Protein AF-A0A7X2TB02-F1 (afdb_monomer)

Sequence (150 aa):
MNSTQILNGYKMLDGIATPVQIILQLNNIQRGETAYTALSTNNPNLPAPEPGVEYIVITFNITSESGEADMLVFEESNAALDAAKLFFYLSNGGSNAEQLTTLLPDNIYNLSFKKRSTVTGSVAFLHSTDSNEPLKFVGFGSTLVFAINK

Structure (mmCIF, N/CA/C/O backbone):
data_AF-A0A7X2TB02-F1
#
_entry.id   AF-A0A7X2TB02-F1
#
loop_
_atom_site.group_PDB
_atom_site.id
_atom_site.type_symbol
_atom_site.label_atom_id
_atom_site.label_alt_id
_atom_site.label_comp_id
_atom_site.label_asym_id
_atom_site.label_entity_id
_atom_site.label_seq_id
_atom_site.pdbx_PDB_ins_code
_atom_site.Cartn_x
_atom_site.Cartn_y
_atom_site.Cartn_z
_atom_site.occupancy
_atom_site.B_iso_or_equiv
_atom_site.auth_seq_id
_atom_site.auth_comp_id
_atom_site.auth_asym_id
_atom_site.auth_atom_id
_atom_site.pdbx_PDB_model_num
ATOM 1 N N . MET A 1 1 ? 6.265 -6.080 12.386 1.00 54.91 1 MET A N 1
ATOM 2 C CA . MET A 1 1 ? 6.280 -7.200 11.419 1.00 54.91 1 MET A CA 1
ATOM 3 C C . MET A 1 1 ? 6.795 -6.639 10.115 1.00 54.91 1 MET A C 1
ATOM 5 O O . MET A 1 1 ? 6.203 -5.679 9.653 1.00 54.91 1 MET A O 1
ATOM 9 N N . ASN A 1 2 ? 7.861 -7.203 9.549 1.00 61.88 2 ASN A N 1
ATOM 10 C CA . ASN A 1 2 ? 8.451 -6.689 8.313 1.00 61.88 2 ASN A CA 1
ATOM 11 C C . ASN A 1 2 ? 8.141 -7.681 7.190 1.00 61.88 2 ASN A C 1
ATOM 13 O O . ASN A 1 2 ? 8.823 -8.694 7.055 1.00 61.88 2 ASN A O 1
ATOM 17 N N . SER A 1 3 ? 7.061 -7.438 6.444 1.00 87.06 3 SER A N 1
ATOM 18 C CA . SER A 1 3 ? 6.778 -8.181 5.213 1.00 87.06 3 SER A CA 1
ATOM 19 C C . SER A 1 3 ? 7.438 -7.440 4.059 1.00 87.06 3 SER A C 1
ATOM 21 O O . SER A 1 3 ? 7.054 -6.315 3.753 1.00 87.06 3 SER A O 1
ATOM 23 N N . THR A 1 4 ? 8.447 -8.054 3.451 1.00 93.38 4 THR A N 1
ATOM 24 C CA . THR A 1 4 ? 9.124 -7.512 2.272 1.00 93.38 4 THR A CA 1
ATOM 25 C C . THR A 1 4 ? 8.699 -8.316 1.058 1.00 93.38 4 THR A C 1
ATOM 27 O O . THR A 1 4 ? 8.839 -9.537 1.046 1.00 93.38 4 THR A O 1
ATOM 30 N N . GLN A 1 5 ? 8.181 -7.630 0.046 1.00 94.75 5 GLN A N 1
ATOM 31 C CA . GLN A 1 5 ? 7.756 -8.216 -1.218 1.00 94.75 5 GLN A CA 1
ATOM 32 C C . GLN A 1 5 ? 8.556 -7.589 -2.357 1.00 94.75 5 GLN A C 1
ATOM 34 O O . GLN A 1 5 ? 8.758 -6.374 -2.387 1.00 94.75 5 GLN A O 1
ATOM 39 N N . ILE A 1 6 ? 9.000 -8.420 -3.296 1.00 94.06 6 ILE A N 1
ATOM 40 C CA . ILE A 1 6 ? 9.711 -7.984 -4.500 1.00 94.06 6 ILE A CA 1
ATOM 41 C C . ILE A 1 6 ? 8.758 -8.126 -5.681 1.00 94.06 6 ILE A C 1
ATOM 43 O O . ILE A 1 6 ? 8.191 -9.195 -5.903 1.00 94.06 6 ILE A O 1
ATOM 47 N N . LEU A 1 7 ? 8.609 -7.056 -6.450 1.00 93.19 7 LEU A N 1
ATOM 48 C CA . LEU A 1 7 ? 7.856 -7.028 -7.692 1.00 93.19 7 LEU A CA 1
ATOM 49 C C . LEU A 1 7 ? 8.820 -6.819 -8.853 1.00 93.19 7 LEU A C 1
ATOM 51 O O . LEU A 1 7 ? 9.530 -5.816 -8.907 1.00 93.19 7 LEU A O 1
ATOM 55 N N . ASN A 1 8 ? 8.803 -7.759 -9.795 1.00 93.12 8 ASN A N 1
ATOM 56 C CA . ASN A 1 8 ? 9.417 -7.598 -11.107 1.00 93.12 8 ASN A CA 1
ATOM 57 C C . ASN A 1 8 ? 8.287 -7.340 -12.098 1.00 93.12 8 ASN A C 1
ATOM 59 O O . ASN A 1 8 ? 7.447 -8.212 -12.310 1.00 93.12 8 ASN A O 1
ATOM 63 N N . GLY A 1 9 ? 8.247 -6.142 -12.662 1.00 91.69 9 GLY A N 1
ATOM 64 C CA . GLY A 1 9 ? 7.159 -5.703 -13.521 1.00 91.69 9 GLY A CA 1
ATOM 65 C C . GLY A 1 9 ? 7.656 -4.776 -14.610 1.00 91.69 9 GLY A C 1
ATOM 66 O O . GLY A 1 9 ? 8.838 -4.763 -14.962 1.00 91.69 9 GLY A O 1
ATOM 67 N N . TYR A 1 10 ? 6.744 -3.982 -15.147 1.00 90.88 10 TYR A N 1
ATOM 68 C CA . TYR A 1 10 ? 7.064 -3.008 -16.177 1.00 90.88 10 TYR A CA 1
ATOM 69 C C . TYR A 1 10 ? 6.192 -1.766 -16.037 1.00 90.88 10 TYR A C 1
ATOM 71 O O . TYR A 1 10 ? 5.095 -1.814 -15.483 1.00 90.88 10 TYR A O 1
ATOM 79 N N . LYS A 1 11 ? 6.679 -0.646 -16.563 1.00 88.69 11 LYS A N 1
ATOM 80 C CA . LYS A 1 11 ? 5.868 0.546 -16.828 1.00 88.69 11 LYS A CA 1
ATOM 81 C C . LYS A 1 11 ? 5.900 0.855 -18.316 1.00 88.69 11 LYS A C 1
ATOM 83 O O . LYS A 1 11 ? 6.850 0.484 -19.000 1.00 88.69 11 LYS A O 1
ATOM 88 N N . MET A 1 12 ? 4.891 1.562 -18.804 1.00 87.81 12 MET A N 1
ATOM 89 C CA . MET A 1 12 ? 4.921 2.092 -20.165 1.00 87.81 12 MET A CA 1
ATOM 90 C C . MET A 1 12 ? 5.689 3.417 -20.173 1.00 87.81 12 MET A C 1
ATOM 92 O O . MET A 1 12 ? 5.333 4.339 -19.438 1.00 87.81 12 MET A O 1
ATOM 96 N N . LEU A 1 13 ? 6.736 3.512 -20.990 1.00 84.50 13 LEU A N 1
ATOM 97 C CA . LEU A 1 13 ? 7.435 4.756 -21.319 1.00 84.50 13 LEU A CA 1
ATOM 98 C C . LEU A 1 13 ? 7.411 4.915 -22.834 1.00 84.50 13 LEU A C 1
ATOM 100 O O . LEU A 1 13 ? 7.903 4.047 -23.546 1.00 84.50 13 LEU A O 1
ATOM 104 N N . ASP A 1 14 ? 6.774 5.980 -23.322 1.00 85.06 14 ASP A N 1
ATOM 105 C CA . ASP A 1 14 ? 6.648 6.270 -24.757 1.00 85.06 14 ASP A CA 1
ATOM 106 C C . ASP A 1 14 ? 6.126 5.079 -25.588 1.00 85.06 14 ASP A C 1
ATOM 108 O O . ASP A 1 14 ? 6.549 4.827 -26.713 1.00 85.06 14 ASP A O 1
ATOM 112 N N . GLY A 1 15 ? 5.194 4.309 -25.012 1.00 83.75 15 GLY A N 1
ATOM 113 C CA . GLY A 1 15 ? 4.614 3.120 -25.646 1.00 83.75 15 GLY A CA 1
ATOM 114 C C . GLY A 1 15 ? 5.476 1.853 -25.568 1.00 83.75 15 GLY A C 1
ATOM 115 O O . GLY A 1 15 ? 5.048 0.807 -26.052 1.00 83.75 15 GLY A O 1
ATOM 116 N N . ILE A 1 16 ? 6.642 1.908 -24.925 1.00 88.06 16 ILE A N 1
ATOM 117 C CA . ILE A 1 16 ? 7.549 0.775 -24.722 1.00 88.06 16 ILE A CA 1
ATOM 118 C C . ILE A 1 16 ? 7.385 0.238 -23.297 1.00 88.06 16 ILE A C 1
ATOM 120 O O . ILE A 1 16 ? 7.336 0.999 -22.331 1.00 88.06 16 ILE A O 1
ATOM 124 N N . ALA A 1 17 ? 7.303 -1.087 -23.163 1.00 90.06 17 ALA A N 1
ATOM 125 C CA . ALA A 1 17 ? 7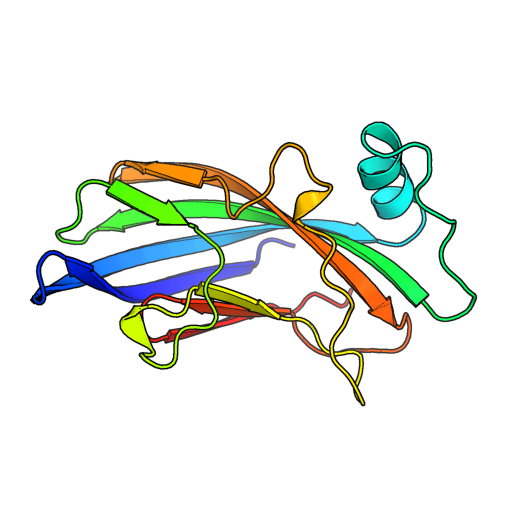.322 -1.748 -21.864 1.00 90.06 17 ALA A CA 1
ATOM 126 C C . ALA A 1 17 ? 8.747 -1.721 -21.293 1.00 90.06 17 ALA A C 1
ATOM 128 O O . ALA A 1 17 ? 9.631 -2.433 -21.765 1.00 90.06 17 ALA A O 1
ATOM 129 N N . THR A 1 18 ? 8.960 -0.898 -20.273 1.00 90.62 18 THR A N 1
ATOM 130 C CA . THR A 1 18 ? 10.251 -0.714 -19.612 1.00 90.62 18 THR A CA 1
ATOM 131 C C . THR A 1 18 ? 10.286 -1.523 -18.315 1.00 90.62 18 THR A C 1
ATOM 133 O O . THR A 1 18 ? 9.472 -1.250 -17.423 1.00 90.62 18 THR A O 1
ATOM 136 N N . PRO A 1 19 ? 11.208 -2.493 -18.166 1.00 91.81 19 PRO A N 1
ATOM 137 C CA . PRO A 1 19 ? 11.308 -3.311 -16.962 1.00 91.81 19 PRO A CA 1
ATOM 138 C C . PRO A 1 19 ? 11.621 -2.486 -15.713 1.00 91.81 19 PRO A C 1
ATOM 140 O O . PRO A 1 19 ? 12.467 -1.586 -15.738 1.00 91.81 19 PRO A O 1
ATOM 143 N N . VAL A 1 20 ? 10.979 -2.840 -14.601 1.00 91.75 20 VAL A N 1
ATOM 144 C CA . VAL A 1 20 ? 11.216 -2.251 -13.278 1.00 91.75 20 VAL A CA 1
ATOM 145 C C . VAL A 1 20 ? 11.250 -3.339 -12.211 1.00 91.75 20 VAL A C 1
ATOM 147 O O . VAL A 1 20 ? 10.493 -4.309 -12.267 1.00 91.75 20 VAL A O 1
ATOM 150 N N . GLN A 1 21 ? 12.106 -3.152 -11.212 1.00 93.88 21 GLN A N 1
ATOM 151 C CA . GLN A 1 21 ? 12.106 -3.956 -9.999 1.00 93.88 21 GLN A CA 1
ATOM 152 C C . GLN A 1 21 ? 11.902 -3.056 -8.788 1.00 93.88 21 GLN A C 1
ATOM 154 O O . GLN A 1 21 ? 12.647 -2.091 -8.575 1.00 93.88 21 GLN A O 1
ATOM 159 N N . ILE A 1 22 ? 10.884 -3.386 -8.000 1.00 94.25 22 ILE A N 1
ATOM 160 C CA . ILE A 1 22 ? 10.477 -2.618 -6.829 1.00 94.25 22 ILE A CA 1
ATOM 161 C C . ILE A 1 22 ? 10.404 -3.551 -5.635 1.00 94.25 22 ILE A C 1
ATOM 163 O O . ILE A 1 22 ? 9.849 -4.645 -5.715 1.00 94.25 22 ILE A O 1
ATOM 167 N N . ILE A 1 23 ? 10.935 -3.094 -4.514 1.00 95.56 23 ILE A N 1
ATOM 168 C CA . ILE A 1 23 ? 10.799 -3.753 -3.225 1.00 95.56 23 ILE A CA 1
ATOM 169 C C . ILE A 1 23 ? 9.829 -2.924 -2.396 1.00 95.56 23 ILE A C 1
ATOM 171 O O . ILE A 1 23 ? 10.096 -1.753 -2.132 1.00 95.56 23 ILE A O 1
ATOM 175 N N . LEU A 1 24 ? 8.714 -3.525 -1.987 1.00 96.19 24 LEU A N 1
ATOM 176 C CA . LEU A 1 24 ? 7.787 -2.942 -1.024 1.00 96.19 24 LEU A CA 1
ATOM 177 C C . LEU A 1 24 ? 7.968 -3.650 0.314 1.00 96.19 24 LEU A C 1
ATOM 179 O O . LEU A 1 24 ? 7.650 -4.831 0.464 1.00 96.19 24 LEU A O 1
ATOM 183 N N . GLN A 1 25 ? 8.479 -2.914 1.291 1.00 96.31 25 GLN A N 1
ATOM 184 C CA . GLN A 1 25 ? 8.623 -3.369 2.662 1.00 96.31 25 GLN A CA 1
ATOM 185 C C . GLN A 1 25 ? 7.542 -2.726 3.523 1.00 96.31 25 GLN A C 1
ATOM 187 O O . GLN A 1 25 ? 7.562 -1.520 3.756 1.00 96.31 25 GLN A O 1
ATOM 192 N N . LEU A 1 26 ? 6.634 -3.546 4.042 1.00 95.88 26 LEU A N 1
ATOM 193 C CA . LEU A 1 26 ? 5.703 -3.160 5.092 1.00 95.88 26 LEU A CA 1
ATOM 194 C C . LEU A 1 26 ? 6.505 -2.771 6.341 1.00 95.88 26 LEU A C 1
ATOM 196 O O . LEU A 1 26 ? 7.157 -3.621 6.955 1.00 95.88 26 LEU A O 1
ATOM 200 N N . ASN A 1 27 ? 6.477 -1.486 6.682 1.00 94.62 27 ASN A N 1
ATOM 201 C CA . ASN A 1 27 ? 7.268 -0.900 7.759 1.00 94.62 27 ASN A CA 1
ATOM 202 C C . ASN A 1 27 ? 6.454 -0.763 9.050 1.00 94.62 27 ASN A C 1
ATOM 204 O O . ASN A 1 27 ? 6.945 -1.095 10.126 1.00 94.62 27 ASN A O 1
ATOM 208 N N . ASN A 1 28 ? 5.209 -0.291 8.948 1.00 95.31 28 ASN A N 1
ATOM 209 C CA . ASN A 1 28 ? 4.349 -0.068 10.106 1.00 95.31 28 ASN A CA 1
ATOM 210 C C . ASN A 1 28 ? 2.865 -0.253 9.762 1.00 95.31 28 ASN A C 1
ATOM 212 O O . ASN A 1 28 ? 2.455 0.000 8.630 1.00 95.31 28 ASN A O 1
ATOM 216 N N . ILE A 1 29 ? 2.073 -0.660 10.754 1.00 95.44 29 ILE A N 1
ATOM 217 C CA . ILE A 1 29 ? 0.609 -0.681 10.697 1.00 95.44 29 ILE A CA 1
ATOM 218 C C . ILE A 1 29 ? 0.094 -0.016 11.972 1.00 95.44 29 ILE A C 1
ATOM 220 O O . ILE A 1 29 ? 0.388 -0.473 13.074 1.00 95.44 29 ILE A O 1
ATOM 224 N N . GLN A 1 30 ? -0.683 1.048 11.817 1.00 95.44 30 GLN A N 1
ATOM 225 C CA . GLN A 1 30 ? -1.443 1.685 12.888 1.00 95.44 30 GLN A CA 1
ATOM 226 C C . GLN A 1 30 ? -2.919 1.357 12.697 1.00 95.44 30 GLN A C 1
ATOM 228 O O . GLN A 1 30 ? -3.410 1.359 11.571 1.00 95.44 30 GLN A O 1
ATOM 233 N N . ARG A 1 31 ? -3.618 1.089 13.798 1.00 95.00 31 ARG A N 1
ATOM 234 C CA . ARG A 1 31 ? -5.030 0.685 13.834 1.00 95.00 31 ARG A CA 1
ATOM 235 C C . ARG A 1 31 ? -5.798 1.481 14.8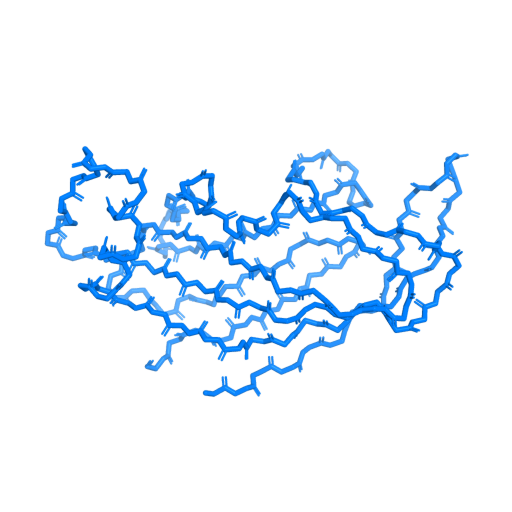88 1.00 95.00 31 ARG A C 1
ATOM 237 O O . ARG A 1 31 ? -5.174 2.095 15.765 1.00 95.00 31 ARG A O 1
ATOM 244 N N . GLY A 1 32 ? -7.126 1.473 14.793 1.00 94.75 32 GLY A N 1
ATOM 245 C CA . GLY A 1 32 ? -8.041 2.139 15.721 1.00 94.75 32 GLY A CA 1
ATOM 246 C C . GLY A 1 32 ? -7.630 3.570 16.076 1.00 94.75 32 GLY A C 1
ATOM 247 O O . GLY A 1 32 ? -7.348 4.396 15.207 1.00 94.75 32 GLY A O 1
ATOM 248 N N . GLU A 1 33 ? -7.551 3.847 17.378 1.00 94.25 33 GLU A N 1
ATOM 249 C CA . GLU A 1 33 ? -7.255 5.178 17.926 1.00 94.25 33 GLU A CA 1
ATOM 250 C C . GLU A 1 33 ? -5.911 5.754 17.449 1.00 94.25 33 GLU A C 1
ATOM 252 O O . GLU A 1 33 ? -5.784 6.958 17.219 1.00 94.25 33 GLU A O 1
ATOM 257 N N . THR A 1 34 ? -4.898 4.900 17.249 1.00 95.25 34 THR A N 1
ATOM 258 C CA . THR A 1 34 ? -3.573 5.362 16.798 1.00 95.25 34 THR A CA 1
ATOM 259 C C . THR A 1 34 ? -3.635 5.871 15.359 1.00 95.25 34 THR A C 1
ATOM 261 O O . THR A 1 34 ? -3.084 6.927 15.053 1.00 95.25 34 THR A O 1
ATOM 264 N N . ALA A 1 35 ? -4.341 5.152 14.482 1.00 96.38 35 ALA A N 1
ATOM 265 C CA . ALA A 1 35 ? -4.569 5.577 13.104 1.00 96.38 35 ALA A CA 1
ATOM 266 C C . ALA A 1 35 ? -5.475 6.815 13.035 1.00 96.38 35 ALA A C 1
ATOM 268 O O . ALA A 1 35 ? -5.183 7.751 12.291 1.00 96.38 35 ALA A O 1
ATOM 269 N N . TYR A 1 36 ? -6.533 6.856 13.852 1.00 96.75 36 TYR A N 1
ATOM 270 C CA . TYR A 1 36 ? -7.418 8.014 13.948 1.00 96.75 36 TYR A CA 1
ATOM 271 C C . TYR A 1 36 ? -6.654 9.282 14.340 1.00 96.75 36 TYR A C 1
ATOM 273 O O . TYR A 1 36 ? -6.802 10.320 13.696 1.00 96.75 36 TYR A O 1
ATOM 2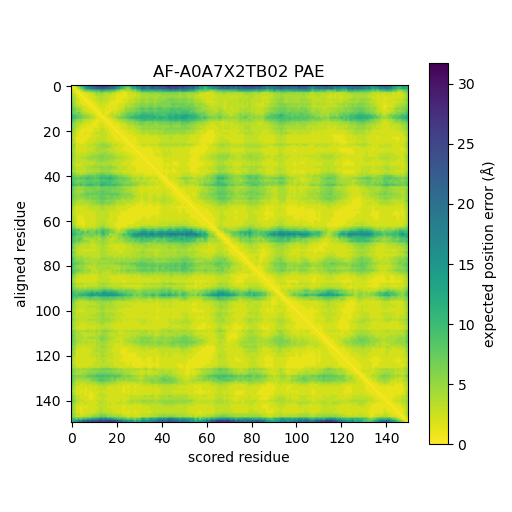81 N N . THR A 1 37 ? -5.776 9.192 15.341 1.00 94.38 37 THR A N 1
ATOM 282 C CA . THR A 1 37 ? -4.929 10.312 15.777 1.00 94.38 37 THR A CA 1
ATOM 283 C C . THR A 1 37 ? -4.012 10.792 14.647 1.00 94.38 37 THR A C 1
ATOM 285 O O . THR A 1 37 ? -3.902 11.996 14.400 1.00 94.38 37 THR A O 1
ATOM 288 N N . ALA A 1 38 ? -3.379 9.867 13.918 1.00 93.44 38 ALA A N 1
ATOM 289 C CA . ALA A 1 38 ? -2.491 10.207 12.806 1.00 93.44 38 ALA A CA 1
ATOM 290 C C . ALA A 1 38 ? -3.226 10.948 11.673 1.00 93.44 38 ALA A C 1
ATOM 292 O O . ALA A 1 38 ? -2.723 11.947 11.153 1.00 93.44 38 ALA A O 1
ATOM 293 N N . LEU A 1 39 ? -4.435 10.500 11.323 1.00 95.69 39 LEU A N 1
ATOM 294 C CA . LEU A 1 39 ? -5.243 11.109 10.263 1.00 95.69 39 LEU A CA 1
ATOM 295 C C . LEU A 1 39 ? -5.859 12.449 10.688 1.0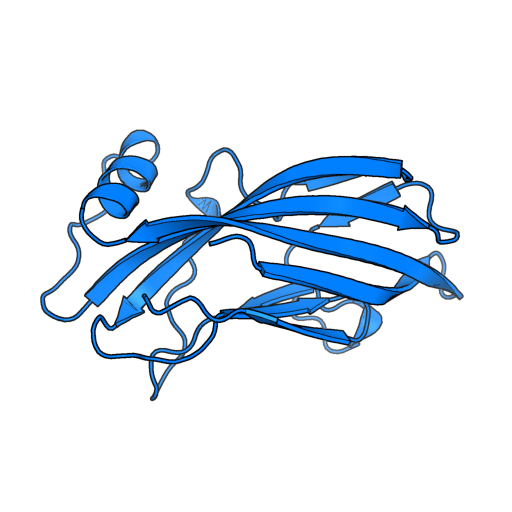0 95.69 39 LEU A C 1
ATOM 297 O O . LEU A 1 39 ? -5.794 13.427 9.938 1.00 95.69 39 LEU A O 1
ATOM 301 N N . SER A 1 40 ? -6.419 12.516 11.899 1.00 95.19 40 SER A N 1
ATOM 302 C CA . SER A 1 40 ? -7.091 13.713 12.424 1.00 95.19 40 SER A CA 1
ATOM 303 C C . SER A 1 40 ? -6.132 14.872 12.705 1.00 95.19 40 SER A C 1
ATOM 305 O O . SER A 1 40 ? -6.536 16.027 12.595 1.00 95.19 40 SER A O 1
ATOM 307 N N . THR A 1 41 ? -4.845 14.592 12.954 1.00 91.38 41 THR A N 1
ATOM 308 C CA . THR A 1 41 ? -3.799 15.624 13.110 1.00 91.38 41 THR A CA 1
ATOM 309 C C . THR A 1 41 ? -3.744 16.575 11.911 1.00 91.38 41 THR A C 1
ATOM 311 O O . THR A 1 41 ? -3.566 17.778 12.086 1.00 91.38 41 THR A O 1
ATOM 314 N N . ASN A 1 42 ? -3.929 16.053 10.695 1.00 86.88 42 ASN A N 1
ATOM 315 C CA . ASN A 1 42 ? -3.934 16.853 9.465 1.00 86.88 42 ASN A CA 1
ATOM 316 C C . ASN A 1 42 ? -5.354 17.164 8.962 1.00 86.88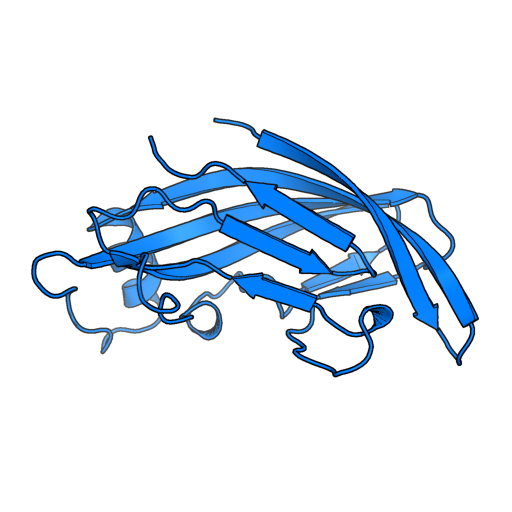 42 ASN A C 1
ATOM 318 O O . ASN A 1 42 ? -5.521 17.970 8.051 1.00 86.88 42 ASN A O 1
ATOM 322 N N . ASN A 1 43 ? -6.377 16.547 9.562 1.00 92.31 43 ASN A N 1
ATOM 323 C CA . ASN A 1 43 ? -7.772 16.622 9.131 1.00 92.31 43 ASN A CA 1
ATOM 324 C C . ASN A 1 43 ? -8.690 16.712 10.361 1.00 92.31 43 ASN A C 1
ATOM 326 O O . ASN A 1 43 ? -9.323 15.724 10.733 1.00 92.31 43 ASN A O 1
ATOM 330 N N . PRO A 1 44 ? -8.799 17.888 11.004 1.00 90.06 44 PRO A N 1
ATOM 331 C CA . PRO A 1 44 ? -9.477 18.031 12.298 1.00 90.06 44 PRO A CA 1
ATOM 332 C C . PRO A 1 44 ? -10.988 17.750 12.260 1.00 90.06 44 PRO A C 1
ATOM 334 O O . PRO A 1 44 ? -11.604 17.590 13.308 1.00 90.06 44 PRO A O 1
ATOM 337 N N . ASN A 1 45 ? -11.585 17.685 11.066 1.00 92.62 45 ASN A N 1
ATOM 338 C CA . ASN A 1 45 ? -13.000 17.362 10.868 1.00 92.62 45 ASN A CA 1
ATOM 339 C C . ASN A 1 45 ? -13.243 15.874 10.556 1.00 92.62 45 ASN A C 1
ATOM 341 O O . ASN A 1 45 ? -14.367 15.510 10.213 1.00 92.62 45 ASN A O 1
ATOM 345 N N . LEU A 1 46 ? -12.210 15.024 10.617 1.00 94.94 46 LEU A N 1
ATOM 346 C CA . LEU A 1 46 ? -12.365 13.584 10.430 1.00 94.94 46 LEU A CA 1
ATOM 347 C C . LEU A 1 46 ? -13.263 13.026 11.549 1.00 94.94 46 LEU A C 1
ATOM 349 O O . LEU A 1 46 ? -12.931 13.207 12.721 1.00 94.94 46 LEU A O 1
ATOM 353 N N . PRO A 1 47 ? -14.391 12.367 11.233 1.00 95.06 47 PRO A N 1
ATOM 354 C CA . PRO A 1 47 ? -15.264 11.808 12.255 1.00 95.06 47 PRO A CA 1
ATOM 355 C C . PRO A 1 47 ? -14.588 10.638 12.978 1.00 95.06 47 PRO A C 1
ATOM 357 O O . PRO A 1 47 ? -13.778 9.913 12.398 1.00 95.06 47 PRO A O 1
ATOM 360 N N . ALA A 1 48 ? -14.960 10.414 14.238 1.00 94.19 48 ALA A N 1
ATOM 361 C CA . ALA A 1 48 ? -14.603 9.182 14.934 1.00 94.19 48 ALA A CA 1
ATOM 362 C C . ALA A 1 48 ? -15.192 7.965 14.187 1.00 94.19 48 ALA A C 1
ATOM 364 O O . ALA A 1 48 ? -16.276 8.083 13.608 1.00 94.19 48 ALA A O 1
ATOM 365 N N . PRO A 1 49 ? -14.506 6.808 14.184 1.00 93.81 49 PRO A N 1
ATOM 366 C CA . PRO A 1 49 ? -15.014 5.626 13.502 1.00 93.81 49 PRO A CA 1
ATOM 367 C C . PRO A 1 49 ? -16.286 5.106 14.193 1.00 93.81 49 PRO A C 1
ATOM 369 O O . PRO A 1 49 ? -16.398 5.130 15.421 1.00 93.81 49 PRO A O 1
ATOM 372 N N . GLU A 1 50 ? -17.253 4.637 13.404 1.00 93.94 50 GLU A N 1
ATOM 373 C CA . GLU A 1 50 ? -18.466 3.997 13.922 1.00 93.94 50 GLU A CA 1
ATOM 374 C C . GLU A 1 50 ? -18.153 2.634 14.584 1.00 93.94 50 GLU A C 1
ATOM 376 O O . GLU A 1 50 ? -17.114 2.026 14.313 1.00 93.94 50 GLU A O 1
ATOM 381 N N . PRO A 1 51 ? -19.038 2.099 15.449 1.00 93.25 51 PRO A N 1
ATOM 382 C CA . PRO A 1 51 ? -18.858 0.758 16.002 1.00 93.25 51 PRO A CA 1
ATOM 383 C C . PRO A 1 51 ? -18.703 -0.314 14.909 1.00 93.25 51 PRO A C 1
ATOM 385 O O . PRO A 1 51 ? -19.535 -0.415 14.011 1.00 93.25 51 PRO A O 1
ATOM 388 N N . GLY A 1 52 ? -17.663 -1.148 15.013 1.00 92.25 52 GLY A N 1
ATOM 389 C CA . GLY A 1 52 ? -17.378 -2.229 14.054 1.00 92.25 52 GLY A CA 1
ATOM 390 C C . GLY A 1 52 ? -16.515 -1.821 12.852 1.00 92.25 52 GLY A C 1
ATOM 391 O O . GLY A 1 52 ? -16.204 -2.661 12.000 1.00 92.25 52 GLY A O 1
ATOM 392 N N . VAL A 1 53 ? -16.094 -0.554 12.786 1.00 94.25 53 VAL A N 1
ATOM 393 C CA . VAL A 1 53 ? -15.083 -0.069 11.840 1.00 94.25 53 VAL A CA 1
ATOM 394 C C . VAL A 1 53 ? -13.931 0.609 12.575 1.00 94.25 53 VAL A C 1
ATOM 396 O O . VAL A 1 53 ? -14.060 1.077 13.703 1.00 94.25 53 VAL A O 1
ATOM 399 N N . GLU A 1 54 ? -12.775 0.646 11.933 1.00 95.50 54 GLU A N 1
ATOM 400 C CA . GLU A 1 54 ? -11.578 1.306 12.423 1.00 95.50 54 GLU A CA 1
ATOM 401 C C . GLU A 1 54 ? -10.825 1.989 11.285 1.00 95.50 54 GLU A C 1
ATOM 403 O O . GLU A 1 54 ? -10.862 1.559 10.130 1.00 95.50 54 GLU A O 1
ATOM 408 N N . TYR A 1 55 ? -10.087 3.041 11.623 1.00 96.94 55 TYR A N 1
ATOM 409 C CA . TYR A 1 55 ? -9.070 3.558 10.723 1.00 96.94 55 TYR A CA 1
ATOM 410 C C . TYR A 1 55 ? -7.840 2.654 10.764 1.00 96.94 55 TYR A C 1
ATOM 412 O O . TYR A 1 55 ? -7.413 2.208 11.831 1.00 96.94 55 TYR A O 1
ATOM 420 N N . ILE A 1 56 ? -7.236 2.426 9.603 1.00 96.56 56 ILE A N 1
ATOM 421 C CA . ILE A 1 56 ? -5.958 1.733 9.473 1.00 96.56 56 ILE A CA 1
ATOM 422 C C . ILE A 1 56 ? -5.017 2.565 8.604 1.00 96.56 56 ILE A C 1
ATOM 424 O O . ILE A 1 56 ? -5.397 2.999 7.521 1.00 96.56 56 ILE A O 1
ATOM 428 N N . VAL A 1 57 ? -3.789 2.789 9.075 1.00 97.31 57 VAL A N 1
ATOM 429 C CA . VAL A 1 57 ? -2.715 3.464 8.327 1.00 97.31 57 VAL A CA 1
ATOM 430 C C . VAL A 1 57 ? -1.555 2.493 8.174 1.00 97.31 57 VAL A C 1
ATOM 432 O O . VAL A 1 57 ? -1.088 1.904 9.150 1.00 97.31 57 VAL A O 1
ATOM 435 N N . ILE A 1 58 ? -1.097 2.299 6.942 1.00 97.25 58 ILE A N 1
ATOM 436 C CA . ILE A 1 58 ? -0.106 1.291 6.580 1.00 97.25 58 ILE A CA 1
ATOM 437 C C . ILE A 1 58 ? 1.048 1.986 5.873 1.00 97.25 58 ILE A C 1
ATOM 439 O O . ILE A 1 58 ? 0.875 2.537 4.788 1.00 97.25 58 ILE A O 1
ATOM 443 N N . THR A 1 59 ? 2.229 1.929 6.480 1.00 97.56 59 THR A N 1
ATOM 444 C CA . THR A 1 59 ? 3.437 2.592 5.984 1.00 97.56 59 THR A CA 1
ATOM 445 C C . THR A 1 59 ? 4.355 1.589 5.305 1.00 97.56 59 THR A C 1
ATOM 447 O O . THR A 1 59 ? 4.666 0.531 5.866 1.00 97.56 59 THR A O 1
ATOM 450 N N . PHE A 1 60 ? 4.858 1.957 4.133 1.00 97.69 60 PHE A N 1
ATOM 451 C CA . PHE A 1 60 ? 5.812 1.191 3.347 1.00 97.69 60 PHE A CA 1
ATOM 452 C C . PHE A 1 60 ? 7.127 1.942 3.179 1.00 97.69 60 PHE A C 1
ATOM 454 O O . PHE A 1 60 ? 7.136 3.151 2.968 1.00 97.69 60 PHE A O 1
ATOM 461 N N . ASN A 1 61 ? 8.230 1.196 3.179 1.00 97.00 61 ASN A N 1
ATOM 462 C CA . ASN A 1 61 ? 9.456 1.614 2.511 1.00 97.00 61 ASN A CA 1
ATOM 463 C C . ASN A 1 61 ? 9.465 1.002 1.111 1.00 97.00 61 ASN A C 1
ATOM 465 O O . ASN A 1 61 ? 9.243 -0.200 0.948 1.00 97.00 61 ASN A O 1
ATOM 469 N N . ILE A 1 62 ? 9.710 1.831 0.106 1.00 95.75 62 ILE A N 1
ATOM 470 C CA . ILE A 1 62 ? 9.636 1.472 -1.305 1.00 95.75 62 ILE A CA 1
ATOM 471 C C . ILE A 1 62 ? 11.005 1.726 -1.902 1.00 95.75 62 ILE A C 1
ATOM 473 O O . ILE A 1 62 ? 11.477 2.861 -1.908 1.00 95.75 62 ILE A O 1
ATOM 477 N N . THR A 1 63 ? 11.633 0.679 -2.418 1.00 94.62 63 THR A N 1
ATOM 478 C CA . THR A 1 63 ? 12.945 0.773 -3.058 1.00 94.62 63 THR A CA 1
ATOM 479 C C . THR A 1 63 ? 12.812 0.439 -4.531 1.00 94.62 63 THR A C 1
ATOM 481 O O . THR A 1 63 ? 12.330 -0.636 -4.879 1.00 94.62 63 THR A O 1
ATOM 484 N N . SER A 1 64 ? 13.276 1.330 -5.406 1.00 91.06 64 SER A N 1
ATOM 485 C CA . SER A 1 64 ? 13.575 0.958 -6.793 1.00 91.06 64 SER A CA 1
ATOM 486 C C . SER A 1 64 ? 14.973 0.360 -6.817 1.00 91.06 64 SER A C 1
ATOM 488 O O . SER A 1 64 ? 15.924 1.060 -6.489 1.00 91.06 64 SER A O 1
ATOM 490 N N . GLU A 1 65 ? 15.124 -0.912 -7.175 1.00 85.19 65 GLU A N 1
ATOM 491 C CA . GLU A 1 65 ? 16.425 -1.590 -7.072 1.00 85.19 65 GLU A CA 1
ATOM 492 C C . GLU A 1 65 ? 17.129 -1.686 -8.437 1.00 85.19 65 GLU A C 1
ATOM 494 O O . GLU A 1 65 ? 18.272 -1.245 -8.614 1.00 85.19 65 GLU A O 1
ATOM 499 N N . SER A 1 66 ? 16.410 -2.194 -9.439 1.00 76.94 66 SER A N 1
ATOM 500 C CA . SER A 1 66 ? 16.897 -2.400 -10.804 1.00 76.94 66 SER A CA 1
ATOM 501 C C . SER A 1 66 ? 15.802 -2.115 -11.848 1.00 76.94 66 SER A C 1
ATOM 503 O O . SER A 1 66 ? 14.681 -1.738 -11.505 1.00 76.94 66 SER A O 1
ATOM 505 N N . GLY A 1 67 ? 16.142 -2.217 -13.135 1.00 77.88 67 GLY A N 1
ATOM 506 C CA . GLY A 1 67 ? 15.260 -1.862 -14.253 1.00 77.88 67 GLY A CA 1
ATOM 507 C C . GLY A 1 67 ? 15.814 -0.738 -15.122 1.00 77.88 67 GLY A C 1
ATOM 508 O O . GLY A 1 67 ? 16.888 -0.201 -14.851 1.00 77.88 67 GLY A O 1
ATOM 509 N N . GLU A 1 68 ? 15.105 -0.396 -16.185 1.00 81.94 68 GLU A N 1
ATOM 510 C CA . GLU A 1 68 ? 15.542 0.596 -17.179 1.00 81.94 68 GLU A CA 1
ATOM 511 C C . GLU A 1 68 ? 14.997 2.003 -16.900 1.00 81.94 68 GLU A C 1
ATOM 513 O O . GLU A 1 68 ? 15.564 2.982 -17.369 1.00 81.94 68 GLU A O 1
ATOM 518 N N . ALA A 1 69 ? 13.944 2.126 -16.088 1.00 83.75 69 ALA A N 1
ATOM 519 C CA . ALA A 1 69 ? 13.381 3.422 -15.728 1.00 83.75 69 ALA A CA 1
ATOM 520 C C . ALA A 1 69 ? 14.258 4.169 -14.705 1.00 83.75 69 ALA A C 1
ATOM 522 O O . ALA A 1 69 ? 14.518 3.658 -13.615 1.00 83.75 69 ALA A O 1
ATOM 523 N N . ASP A 1 70 ? 14.647 5.408 -15.019 1.00 86.50 70 ASP A N 1
ATOM 524 C CA . ASP A 1 70 ? 15.432 6.268 -14.116 1.00 86.50 70 ASP A CA 1
ATOM 525 C C . ASP A 1 70 ? 14.610 6.858 -12.961 1.00 86.50 70 ASP A C 1
ATOM 527 O O . ASP A 1 70 ? 15.158 7.201 -11.908 1.00 86.50 70 ASP A O 1
ATOM 531 N N . MET A 1 71 ? 13.294 6.973 -13.151 1.00 89.19 71 MET A N 1
ATOM 532 C CA . MET A 1 71 ? 12.354 7.521 -12.179 1.00 89.19 71 MET A CA 1
ATOM 533 C C . MET A 1 71 ? 11.048 6.726 -12.172 1.00 89.19 71 MET A C 1
ATOM 535 O O . MET A 1 71 ? 10.467 6.408 -13.221 1.00 89.19 71 MET A O 1
ATOM 539 N N . LEU A 1 72 ? 10.568 6.450 -10.965 1.00 90.88 72 LEU A N 1
ATOM 540 C CA . LEU A 1 72 ? 9.244 5.908 -10.707 1.00 90.88 72 LEU A CA 1
ATOM 541 C C . LEU A 1 72 ? 8.381 6.983 -10.065 1.00 90.88 72 LEU A C 1
ATOM 543 O O . LEU A 1 72 ? 8.839 7.726 -9.202 1.00 90.88 72 LEU A O 1
ATOM 547 N N . VAL A 1 73 ? 7.134 7.036 -10.513 1.00 90.69 73 VAL A N 1
ATOM 548 C CA . VAL A 1 73 ? 6.089 7.881 -9.948 1.00 90.69 73 VAL A CA 1
ATOM 549 C C . VAL A 1 73 ? 4.992 6.937 -9.504 1.00 90.69 73 VAL A C 1
ATOM 551 O O . VAL A 1 73 ? 4.598 6.048 -10.263 1.00 90.69 73 VAL A O 1
ATOM 554 N N . PHE A 1 74 ? 4.566 7.082 -8.261 1.00 94.12 74 PHE A N 1
ATOM 555 C CA . PHE A 1 74 ? 3.372 6.433 -7.759 1.00 94.12 74 PHE A CA 1
ATOM 556 C C . PHE A 1 74 ? 2.283 7.481 -7.831 1.00 94.12 74 PHE A C 1
ATOM 558 O O . PHE A 1 74 ? 2.344 8.444 -7.087 1.00 94.12 74 PHE A O 1
ATOM 565 N N . GLU A 1 75 ? 1.343 7.296 -8.748 1.00 93.12 75 GLU A N 1
ATOM 566 C CA . GLU A 1 75 ? 0.141 8.108 -8.912 1.00 93.12 75 GLU A CA 1
ATOM 567 C C . GLU A 1 75 ? -1.027 7.128 -8.984 1.00 93.12 75 GLU A C 1
ATOM 569 O O . GLU A 1 75 ? -0.944 6.131 -9.707 1.00 93.12 75 GLU A O 1
ATOM 574 N N . GLU A 1 76 ? -2.075 7.358 -8.194 1.00 94.69 76 GLU A N 1
ATOM 575 C CA . GLU A 1 76 ? -3.210 6.439 -8.159 1.00 94.69 76 GLU A CA 1
ATOM 576 C C . GLU A 1 76 ? -3.891 6.374 -9.530 1.00 94.69 76 GLU A C 1
ATOM 578 O O . GLU A 1 76 ? -4.262 7.389 -10.116 1.00 94.69 76 GLU A O 1
ATOM 583 N N . SER A 1 77 ? -4.075 5.163 -10.049 1.00 92.94 77 SER A N 1
ATOM 584 C CA . SER A 1 77 ? -4.683 4.948 -11.354 1.00 92.94 77 SER A CA 1
ATOM 585 C C . SER A 1 77 ? -5.433 3.626 -11.402 1.00 92.94 77 SER A C 1
ATOM 587 O O . SER A 1 77 ? -4.862 2.553 -11.199 1.00 92.94 77 SER A O 1
ATOM 589 N N . ASN A 1 78 ? -6.715 3.699 -11.762 1.00 90.81 78 ASN A N 1
ATOM 590 C CA . ASN A 1 78 ? -7.558 2.545 -12.078 1.00 90.81 78 ASN A CA 1
ATOM 591 C C . ASN A 1 78 ? -7.775 2.410 -13.598 1.00 90.81 78 ASN A C 1
ATOM 593 O O . ASN A 1 78 ? -8.882 2.146 -14.070 1.00 90.81 78 ASN A O 1
ATOM 597 N N . ALA A 1 79 ? -6.726 2.670 -14.383 1.00 90.50 79 ALA A N 1
ATOM 598 C CA . ALA A 1 79 ? -6.773 2.570 -15.838 1.00 90.50 79 ALA A CA 1
ATOM 599 C C . ALA A 1 79 ? -7.194 1.168 -16.314 1.00 90.50 79 ALA A C 1
ATOM 601 O O . ALA A 1 79 ? -6.937 0.159 -15.661 1.00 90.50 79 ALA A O 1
ATOM 602 N N . ALA A 1 80 ? -7.797 1.087 -17.504 1.00 86.50 80 ALA A N 1
ATOM 603 C CA . ALA A 1 80 ? -8.173 -0.198 -18.098 1.00 86.50 80 ALA A CA 1
ATOM 604 C C . ALA A 1 80 ? -6.950 -1.070 -18.439 1.00 86.50 80 ALA A C 1
ATOM 606 O O . ALA A 1 80 ? -7.010 -2.293 -18.327 1.00 86.50 80 ALA A O 1
ATOM 607 N N . LEU A 1 81 ? -5.838 -0.439 -18.833 1.00 84.50 81 LEU A N 1
ATOM 608 C CA . LEU A 1 81 ? -4.586 -1.120 -19.140 1.00 84.50 81 LEU A CA 1
ATOM 609 C C . LEU A 1 81 ? -3.858 -1.504 -17.847 1.00 84.50 81 LEU A C 1
ATOM 611 O O . LEU A 1 81 ? -3.500 -0.629 -17.062 1.00 84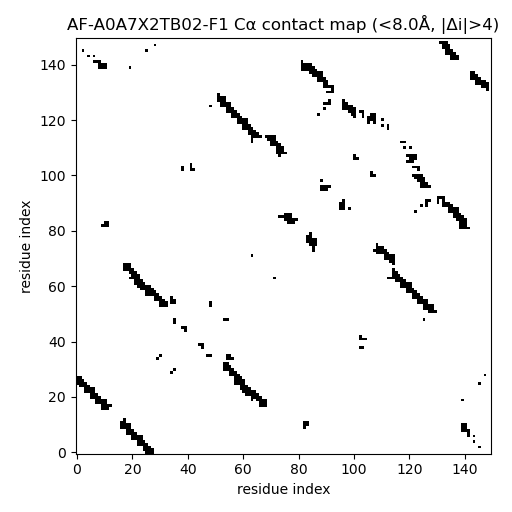.50 81 LEU A O 1
ATOM 615 N N . ASP A 1 82 ? -3.559 -2.791 -17.666 1.00 83.94 82 ASP A N 1
ATOM 616 C CA . ASP A 1 82 ? -2.905 -3.302 -16.450 1.00 83.94 82 ASP A CA 1
ATOM 617 C C . ASP A 1 82 ? -1.550 -2.642 -16.155 1.00 83.94 82 ASP A C 1
ATOM 619 O O . ASP A 1 82 ? -1.204 -2.415 -14.999 1.00 83.94 82 ASP A O 1
ATOM 623 N N . ALA A 1 83 ? -0.807 -2.270 -17.198 1.00 80.19 83 ALA A N 1
ATOM 624 C CA . ALA A 1 83 ? 0.473 -1.572 -17.085 1.00 80.19 83 ALA A CA 1
ATOM 625 C C . ALA A 1 83 ? 0.361 -0.141 -16.529 1.00 80.19 83 ALA A C 1
ATOM 627 O O . ALA A 1 83 ? 1.356 0.427 -16.084 1.00 80.19 83 ALA A O 1
ATOM 628 N N . ALA A 1 84 ? -0.833 0.448 -16.602 1.00 85.88 84 ALA A N 1
ATOM 629 C CA . ALA A 1 84 ? -1.131 1.792 -16.126 1.00 85.88 84 ALA A CA 1
ATOM 630 C C . ALA A 1 84 ? -1.932 1.782 -14.817 1.00 85.88 84 ALA A C 1
ATOM 632 O O . ALA A 1 84 ? -2.214 2.853 -14.287 1.00 85.88 84 ALA A O 1
ATOM 633 N N . LYS A 1 85 ? -2.310 0.607 -14.293 1.00 93.94 85 LYS A N 1
ATOM 634 C CA . LYS A 1 85 ? -2.916 0.492 -12.964 1.00 93.94 85 LYS A CA 1
ATOM 635 C C . LYS A 1 85 ? -1.851 0.707 -11.902 1.00 93.94 85 LYS A C 1
ATOM 637 O O . LYS A 1 85 ? -0.758 0.149 -12.000 1.00 93.94 85 LYS A O 1
ATOM 642 N N . LEU A 1 86 ? -2.195 1.478 -10.882 1.00 95.44 86 LEU A N 1
ATOM 643 C CA . LEU A 1 86 ? -1.408 1.634 -9.670 1.00 95.44 86 LEU A CA 1
ATOM 644 C C . LEU A 1 86 ? -2.358 2.012 -8.539 1.00 95.44 86 LEU A C 1
ATOM 646 O O . LEU A 1 86 ? -2.818 3.144 -8.471 1.00 95.44 86 LEU A O 1
ATOM 650 N N . PHE A 1 87 ? -2.694 1.067 -7.671 1.00 96.56 87 PHE A N 1
ATOM 651 C CA . PHE A 1 87 ? -3.535 1.340 -6.511 1.00 96.56 87 PHE A CA 1
ATOM 652 C C . PHE A 1 87 ? -3.351 0.287 -5.425 1.00 96.56 87 PHE A C 1
ATOM 654 O O . PHE A 1 87 ? -2.992 -0.867 -5.676 1.00 96.56 87 PHE A O 1
ATOM 661 N N . PHE A 1 88 ? -3.643 0.693 -4.200 1.00 97.12 88 PHE A N 1
ATOM 662 C CA . PHE A 1 88 ? -3.858 -0.198 -3.078 1.00 97.12 88 PHE A CA 1
ATOM 663 C C . PHE A 1 88 ? -5.352 -0.411 -2.882 1.00 97.12 88 PHE A C 1
ATOM 665 O O . PHE A 1 88 ? -6.142 0.525 -2.985 1.00 97.12 88 PHE A O 1
ATOM 672 N N . TYR A 1 89 ? -5.738 -1.639 -2.562 1.00 94.75 89 TYR A N 1
ATOM 673 C CA . TYR A 1 89 ? -7.109 -1.959 -2.202 1.00 94.75 89 TYR A CA 1
ATOM 674 C C . TYR A 1 89 ? -7.165 -2.859 -0.977 1.00 94.75 89 TYR A C 1
ATOM 676 O O . TYR A 1 89 ? -6.352 -3.774 -0.804 1.00 94.75 89 TYR A O 1
ATOM 684 N N . LEU A 1 90 ? -8.169 -2.601 -0.150 1.00 95.44 90 LEU A N 1
ATOM 685 C CA . LEU A 1 90 ? -8.497 -3.379 1.030 1.00 95.44 90 LEU A CA 1
ATOM 686 C C . LEU A 1 90 ? -9.996 -3.692 1.010 1.00 95.44 90 LEU A C 1
ATOM 688 O O . LEU A 1 90 ? -10.803 -2.852 0.614 1.00 95.44 90 LEU A O 1
ATOM 692 N N . SER A 1 91 ? -10.365 -4.919 1.377 1.00 91.06 91 SER A N 1
ATOM 693 C CA . SER A 1 91 ? -11.757 -5.371 1.382 1.00 91.06 91 SER A CA 1
ATOM 694 C C . SER A 1 91 ? -12.315 -5.453 2.802 1.00 91.06 91 SER A C 1
ATOM 696 O O . SER A 1 91 ? -11.654 -5.925 3.724 1.00 91.06 91 SER A O 1
ATOM 698 N N . ASN A 1 92 ? -13.582 -5.075 2.943 1.00 88.06 92 ASN A N 1
ATOM 699 C CA . ASN A 1 92 ? -14.406 -5.282 4.132 1.00 88.06 92 ASN A CA 1
ATOM 700 C C . ASN A 1 92 ? -15.221 -6.593 4.048 1.00 88.06 92 ASN A C 1
ATOM 702 O O . ASN A 1 92 ? -16.293 -6.700 4.636 1.00 88.06 92 ASN A O 1
ATOM 706 N N . GLY A 1 93 ? -14.773 -7.581 3.263 1.00 80.50 93 GLY A N 1
ATOM 707 C CA . GLY A 1 93 ? -15.418 -8.891 3.086 1.00 80.50 93 GLY A CA 1
ATOM 708 C C . GLY A 1 93 ? -16.616 -8.894 2.125 1.00 80.50 93 GLY A C 1
ATOM 709 O O . GLY A 1 93 ? -16.727 -9.786 1.290 1.00 80.50 93 GLY A O 1
ATOM 710 N N . GLY A 1 94 ? -17.492 -7.887 2.197 1.00 79.50 94 GLY A N 1
ATOM 711 C CA . GLY A 1 94 ? -18.634 -7.710 1.279 1.00 79.50 94 GLY A CA 1
ATOM 712 C C . GLY A 1 94 ? -18.551 -6.471 0.381 1.00 79.50 94 GLY A C 1
ATOM 713 O O . GLY A 1 94 ? -19.310 -6.340 -0.577 1.00 79.50 94 GLY A O 1
ATOM 714 N N . SER A 1 95 ? -17.632 -5.558 0.687 1.00 86.75 95 SER A N 1
ATOM 715 C CA . SER A 1 95 ? -17.412 -4.298 -0.025 1.00 86.75 95 SER A CA 1
ATOM 716 C C . SER A 1 95 ? -15.929 -3.915 0.006 1.00 86.75 95 SER A C 1
ATOM 718 O O . SER A 1 95 ? -15.105 -4.604 0.617 1.00 86.75 95 SER A O 1
ATOM 720 N N . ASN A 1 96 ? -15.574 -2.823 -0.669 1.00 89.88 96 ASN A N 1
ATOM 721 C CA . ASN A 1 96 ? -14.252 -2.220 -0.530 1.00 89.88 96 ASN A CA 1
ATOM 722 C C . ASN A 1 96 ? -14.217 -1.332 0.716 1.00 89.88 96 ASN A C 1
ATOM 724 O O . ASN A 1 96 ? -15.202 -0.659 1.024 1.00 89.88 96 ASN A O 1
ATOM 728 N N . ALA A 1 97 ? -13.079 -1.328 1.404 1.00 94.69 97 ALA A N 1
ATOM 729 C CA . ALA A 1 97 ? -12.784 -0.335 2.422 1.00 94.69 97 ALA A CA 1
ATOM 730 C C . ALA A 1 97 ? -12.733 1.062 1.790 1.00 94.69 97 ALA A C 1
ATOM 732 O O . ALA A 1 97 ? -12.317 1.217 0.636 1.00 94.69 97 ALA A O 1
ATOM 733 N N . GLU A 1 98 ? -13.161 2.076 2.540 1.00 95.56 98 GLU A N 1
ATOM 734 C CA . GLU A 1 98 ? -13.056 3.459 2.081 1.00 95.56 98 GLU A CA 1
ATOM 735 C C . GLU A 1 98 ? -11.584 3.864 2.056 1.00 95.56 98 GLU A C 1
ATOM 737 O O . GLU A 1 98 ? -10.851 3.622 3.014 1.00 95.56 98 GLU A O 1
ATOM 742 N N . GLN A 1 99 ? -11.156 4.464 0.950 1.00 95.69 99 GLN A N 1
ATOM 743 C CA . GLN A 1 99 ? -9.789 4.914 0.741 1.00 95.69 99 GLN A CA 1
ATOM 744 C C . GLN A 1 99 ? -9.641 6.367 1.229 1.00 95.69 99 GLN A C 1
ATOM 746 O O . GLN A 1 99 ? -10.296 7.268 0.714 1.00 95.69 99 GLN A O 1
ATOM 751 N N . LEU A 1 100 ? -8.762 6.588 2.211 1.00 96.31 100 LEU A N 1
ATOM 752 C CA . LEU A 1 100 ? -8.498 7.860 2.895 1.00 96.31 100 LEU A CA 1
ATOM 753 C C . LEU A 1 100 ? -7.049 8.355 2.735 1.00 96.31 100 LEU A C 1
ATOM 755 O O . LEU A 1 100 ? -6.601 9.259 3.432 1.00 96.31 100 LEU A O 1
ATOM 759 N N . THR A 1 101 ? -6.279 7.763 1.829 1.00 96.75 101 THR A N 1
ATOM 760 C CA . THR A 1 101 ? -4.839 8.002 1.647 1.00 96.75 101 THR A CA 1
ATOM 761 C C . THR A 1 101 ? -4.522 9.455 1.290 1.00 96.75 101 THR A C 1
ATOM 763 O O . THR A 1 101 ? -3.468 9.963 1.662 1.00 96.75 101 THR A O 1
ATOM 766 N N . THR A 1 102 ? -5.444 10.167 0.640 1.00 94.50 102 THR A N 1
ATOM 767 C CA . THR A 1 102 ? -5.307 11.600 0.331 1.00 94.50 102 THR A CA 1
ATOM 768 C C . THR A 1 102 ? -5.251 12.491 1.574 1.00 94.50 102 THR A C 1
ATOM 770 O O . THR A 1 102 ? -4.791 13.626 1.478 1.00 94.50 102 THR A O 1
ATOM 773 N N . LEU A 1 103 ? -5.674 11.981 2.734 1.00 94.38 103 LEU A N 1
ATOM 774 C CA . LEU A 1 103 ? -5.628 12.676 4.020 1.00 94.38 103 LEU A CA 1
ATOM 775 C C . LEU A 1 103 ? -4.240 12.623 4.683 1.00 94.38 103 LEU A C 1
ATOM 777 O O . LEU A 1 103 ? -4.010 13.320 5.674 1.00 94.38 103 LEU A O 1
ATOM 781 N N . LEU A 1 104 ? -3.322 11.796 4.171 1.00 95.19 104 LEU A N 1
ATOM 782 C CA . LEU A 1 104 ? -1.983 11.616 4.726 1.00 95.19 104 LEU A CA 1
ATOM 783 C C . LEU A 1 104 ? -0.982 12.626 4.136 1.00 95.19 104 LEU A C 1
ATOM 785 O O . LEU A 1 104 ? -0.940 12.807 2.917 1.00 95.19 104 LEU A O 1
ATOM 789 N N . PRO A 1 105 ? -0.107 13.235 4.958 1.00 92.88 105 PRO A N 1
ATOM 790 C CA . PRO A 1 105 ? 0.968 14.091 4.455 1.00 92.88 105 PRO A CA 1
ATOM 791 C C . PRO A 1 105 ? 2.037 13.292 3.692 1.00 92.88 105 PRO A C 1
ATOM 793 O O . PRO A 1 105 ? 2.645 13.807 2.758 1.00 92.88 105 PRO A O 1
ATOM 796 N N . ASP A 1 106 ? 2.248 12.029 4.064 1.00 95.06 106 ASP A N 1
ATOM 797 C CA . ASP A 1 106 ? 3.150 11.065 3.429 1.00 95.06 106 ASP A CA 1
ATOM 798 C C . ASP A 1 106 ? 2.400 10.111 2.481 1.00 95.06 106 ASP A C 1
ATOM 800 O O . ASP A 1 106 ? 2.755 8.939 2.345 1.00 95.06 106 ASP A O 1
ATOM 804 N N . ASN A 1 107 ? 1.348 10.611 1.824 1.00 95.94 107 ASN A N 1
ATOM 805 C CA . ASN A 1 107 ? 0.564 9.883 0.829 1.00 95.94 107 ASN A CA 1
ATOM 806 C C . ASN A 1 107 ? 1.468 9.202 -0.217 1.00 95.94 107 ASN A C 1
ATOM 808 O O . ASN A 1 107 ? 2.182 9.862 -0.980 1.00 95.94 107 ASN A O 1
ATOM 812 N N . ILE A 1 108 ? 1.374 7.872 -0.291 1.00 97.38 108 ILE A N 1
ATOM 813 C CA . ILE A 1 108 ? 2.179 7.046 -1.196 1.00 97.38 108 ILE A CA 1
ATOM 814 C C . ILE A 1 108 ? 1.998 7.402 -2.684 1.00 97.38 108 ILE A C 1
ATOM 816 O O . ILE A 1 108 ? 2.921 7.209 -3.471 1.00 97.38 108 ILE A O 1
ATOM 820 N N . TYR A 1 109 ? 0.831 7.922 -3.073 1.00 96.56 109 TYR A N 1
ATOM 821 C CA . TYR A 1 109 ? 0.460 8.288 -4.444 1.00 96.56 109 TYR A CA 1
ATOM 822 C C . TYR A 1 109 ? 0.932 9.683 -4.869 1.00 96.56 109 TYR A C 1
ATOM 824 O O . TYR A 1 109 ? 0.579 10.146 -5.949 1.00 96.56 109 TYR A O 1
ATOM 832 N N . ASN A 1 110 ? 1.709 10.365 -4.028 1.00 93.56 110 ASN A N 1
ATOM 833 C CA . ASN A 1 110 ? 2.401 11.604 -4.386 1.00 93.56 110 ASN A CA 1
ATOM 834 C C . ASN A 1 110 ? 3.925 11.411 -4.415 1.00 93.56 110 ASN A C 1
ATOM 836 O O . ASN A 1 110 ? 4.687 12.380 -4.373 1.00 93.56 110 ASN A O 1
ATOM 840 N N . LEU A 1 111 ? 4.394 10.160 -4.459 1.00 94.44 111 LEU A N 1
ATOM 841 C CA . LEU A 1 111 ? 5.817 9.852 -4.434 1.00 94.44 111 LEU A CA 1
ATOM 842 C C . LEU A 1 111 ? 6.412 9.804 -5.839 1.00 94.44 111 LEU A C 1
ATOM 844 O O . LEU A 1 111 ? 5.918 9.127 -6.740 1.00 94.44 111 LEU A O 1
ATOM 848 N N . SER A 1 112 ? 7.560 10.458 -5.981 1.00 92.8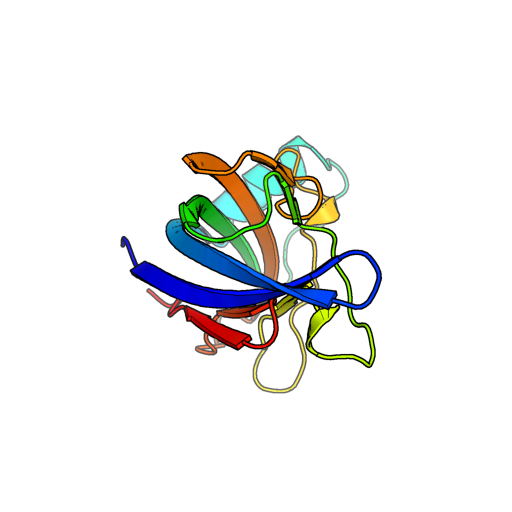1 112 SER A N 1
ATOM 849 C CA . SER A 1 112 ? 8.451 10.316 -7.124 1.00 92.81 112 SER A CA 1
ATOM 850 C C . SER A 1 112 ? 9.860 10.050 -6.624 1.00 92.81 112 SER A C 1
ATOM 852 O O . SER A 1 112 ? 10.359 10.744 -5.735 1.00 92.81 112 SER A O 1
ATOM 854 N N . PHE A 1 113 ? 10.502 9.018 -7.160 1.00 92.75 113 PHE A N 1
ATOM 855 C CA . PHE A 1 113 ? 11.791 8.567 -6.660 1.00 92.75 113 PHE A CA 1
ATOM 856 C C . PHE A 1 113 ? 12.660 7.986 -7.765 1.00 92.75 113 PHE A C 1
ATOM 858 O O . PHE A 1 113 ? 12.189 7.417 -8.753 1.00 92.75 113 PHE A O 1
ATOM 865 N N . LYS A 1 114 ? 13.969 8.185 -7.606 1.00 91.69 114 LYS A N 1
ATOM 866 C CA . LYS A 1 114 ? 14.968 7.762 -8.585 1.00 91.69 114 LYS A CA 1
ATOM 867 C C . LYS A 1 114 ? 15.242 6.269 -8.456 1.00 91.69 114 LYS A C 1
ATOM 869 O O . LYS A 1 114 ? 15.089 5.673 -7.386 1.00 91.69 114 LYS A O 1
ATOM 874 N N . LYS A 1 115 ? 15.739 5.676 -9.530 1.00 90.56 115 LYS A N 1
ATOM 875 C CA . LYS A 1 115 ? 16.325 4.338 -9.495 1.00 90.56 115 LYS A CA 1
ATOM 876 C C . LYS A 1 115 ? 17.397 4.233 -8.402 1.00 90.56 115 LYS A C 1
ATOM 878 O O . LYS A 1 115 ? 18.181 5.163 -8.215 1.00 90.56 115 LYS A O 1
ATOM 883 N N . ARG A 1 116 ? 17.446 3.092 -7.705 1.00 91.44 116 ARG A N 1
ATOM 884 C CA . ARG A 1 116 ? 18.349 2.819 -6.563 1.00 91.44 116 ARG A CA 1
ATOM 885 C C . ARG A 1 116 ? 18.150 3.756 -5.371 1.00 91.44 116 ARG A C 1
ATOM 887 O O . ARG A 1 116 ? 19.093 4.011 -4.627 1.00 91.44 116 ARG A O 1
ATOM 894 N N . SER A 1 117 ? 16.937 4.269 -5.188 1.00 93.69 117 SER A N 1
ATOM 895 C CA . SER A 1 117 ? 16.566 5.034 -3.998 1.00 93.69 117 SER A CA 1
ATOM 896 C C . SER A 1 117 ? 15.419 4.373 -3.247 1.00 93.69 117 SER A C 1
ATOM 898 O O . SER A 1 117 ? 14.633 3.617 -3.828 1.00 93.69 117 SER A O 1
ATOM 900 N N . THR A 1 118 ? 15.358 4.671 -1.951 1.00 95.25 118 THR A N 1
ATOM 901 C CA . THR A 1 118 ? 14.284 4.256 -1.055 1.00 95.25 118 THR A CA 1
ATOM 902 C C . THR A 1 118 ? 13.508 5.485 -0.614 1.00 95.25 118 THR A C 1
ATOM 904 O O . THR A 1 118 ? 14.104 6.484 -0.212 1.00 95.25 118 THR A O 1
ATOM 907 N N . VAL A 1 119 ? 12.185 5.395 -0.666 1.00 96.50 119 VAL A N 1
ATOM 908 C CA . VAL A 1 119 ? 11.263 6.394 -0.123 1.00 96.50 119 VAL A CA 1
ATOM 909 C C . VAL A 1 119 ? 10.264 5.731 0.812 1.00 96.50 119 VAL A C 1
ATOM 911 O O . VAL A 1 119 ? 10.038 4.525 0.733 1.00 96.50 119 VAL A O 1
ATOM 914 N N . THR A 1 120 ? 9.668 6.520 1.695 1.00 97.50 120 THR A N 1
ATOM 915 C CA . THR A 1 120 ? 8.626 6.063 2.615 1.00 97.50 120 THR A CA 1
ATOM 916 C C . THR A 1 120 ? 7.306 6.711 2.230 1.00 97.50 120 THR A C 1
ATOM 918 O O . THR A 1 120 ? 7.277 7.901 1.920 1.00 97.50 120 THR A O 1
ATOM 921 N N . GLY A 1 121 ? 6.228 5.933 2.246 1.00 97.69 121 GLY A N 1
ATOM 922 C CA . GLY A 1 121 ? 4.877 6.440 2.036 1.00 97.69 121 GLY A CA 1
ATOM 923 C C . GLY A 1 121 ? 3.833 5.559 2.689 1.00 97.69 121 GLY A C 1
ATOM 924 O O . GLY A 1 121 ? 4.070 4.372 2.935 1.00 97.69 121 GLY A O 1
ATOM 925 N N . SER A 1 122 ? 2.674 6.145 2.948 1.00 97.94 122 SER A N 1
ATOM 926 C CA . SER A 1 122 ? 1.588 5.499 3.670 1.00 97.94 122 SER A CA 1
ATOM 927 C C . SER A 1 122 ? 0.294 5.480 2.859 1.00 97.94 122 SER A C 1
ATOM 929 O O . SER A 1 122 ? 0.039 6.356 2.029 1.00 97.94 122 SER A O 1
ATOM 931 N N . VAL A 1 123 ? -0.523 4.460 3.119 1.00 98.12 123 VAL A N 1
ATOM 932 C CA . VAL A 1 123 ? -1.923 4.356 2.687 1.00 98.12 123 VAL A CA 1
ATOM 933 C C . VAL A 1 123 ? -2.835 4.286 3.904 1.00 98.12 123 VAL A C 1
ATOM 935 O O . VAL A 1 123 ? -2.436 3.750 4.937 1.00 98.12 123 VAL A O 1
ATOM 938 N N . ALA A 1 124 ? -4.053 4.804 3.790 1.00 97.75 124 ALA A N 1
ATOM 939 C CA . ALA A 1 124 ? -5.036 4.817 4.868 1.00 97.75 124 ALA A CA 1
ATOM 940 C C . ALA A 1 124 ? -6.403 4.319 4.406 1.00 97.75 124 ALA A C 1
ATOM 942 O O . ALA A 1 124 ? -6.847 4.680 3.325 1.00 97.75 124 ALA A O 1
ATOM 943 N N . PHE A 1 125 ? -7.096 3.550 5.241 1.00 97.38 125 PHE A N 1
ATOM 944 C CA . PHE A 1 125 ? -8.443 3.064 4.944 1.00 97.38 125 PHE A CA 1
ATOM 945 C C . PHE A 1 125 ? -9.367 3.162 6.163 1.00 97.38 125 PHE A C 1
ATOM 947 O O . PHE A 1 125 ? -8.892 3.111 7.300 1.00 97.38 125 PHE A O 1
ATOM 954 N N . LEU A 1 126 ? -10.679 3.246 5.926 1.00 96.19 126 LEU A N 1
ATOM 955 C CA . LEU A 1 126 ? -11.705 2.898 6.917 1.00 96.19 126 LEU A CA 1
ATOM 956 C C . LEU A 1 126 ? -12.131 1.443 6.685 1.00 96.19 126 LEU A C 1
ATOM 958 O O . LEU A 1 126 ? -12.720 1.099 5.654 1.00 96.19 126 LEU A O 1
ATOM 962 N N . HIS A 1 127 ? -11.789 0.584 7.637 1.00 93.88 127 HIS A N 1
ATOM 963 C CA . HIS A 1 127 ? -11.810 -0.872 7.515 1.00 93.88 127 HIS A CA 1
ATOM 964 C C . HIS A 1 127 ? -12.686 -1.505 8.595 1.00 93.88 127 HIS A C 1
ATOM 966 O O . HIS A 1 127 ? -12.747 -1.009 9.715 1.00 93.88 127 HIS A O 1
ATOM 972 N N . SER A 1 128 ? -13.358 -2.611 8.292 1.00 92.62 128 SER A N 1
ATOM 973 C CA . SER A 1 128 ? -14.137 -3.349 9.292 1.00 92.62 128 SER A CA 1
ATOM 974 C C . SER A 1 128 ? -13.218 -4.087 10.266 1.00 92.62 128 SER A C 1
ATOM 976 O O . SER A 1 128 ? -12.324 -4.818 9.839 1.00 92.62 128 SER A O 1
ATOM 978 N N . THR A 1 129 ? -13.474 -3.963 11.570 1.00 90.38 129 THR A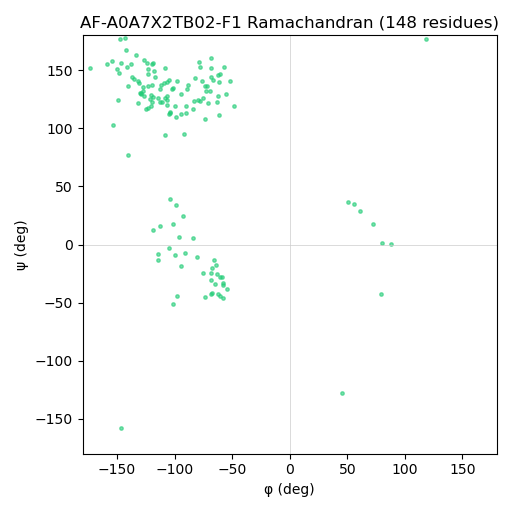 N 1
ATOM 979 C CA . THR A 1 129 ? -12.648 -4.594 12.618 1.00 90.38 129 THR A CA 1
ATOM 980 C C . THR A 1 129 ? -12.653 -6.122 12.556 1.00 90.38 129 THR A C 1
ATOM 982 O O . THR A 1 129 ? -11.692 -6.755 12.986 1.00 90.38 129 THR A O 1
ATOM 985 N N . ASP A 1 130 ? -13.707 -6.717 11.995 1.00 87.69 130 ASP A N 1
ATOM 986 C CA . ASP A 1 130 ? -13.862 -8.173 11.887 1.00 87.69 130 ASP A CA 1
ATOM 987 C C . ASP A 1 130 ? -13.291 -8.735 10.570 1.00 87.69 130 ASP A C 1
ATOM 989 O O . ASP A 1 130 ? -13.220 -9.954 10.378 1.00 87.69 130 ASP A O 1
ATOM 993 N N . SER A 1 131 ? -12.876 -7.864 9.639 1.00 87.38 131 SER A N 1
ATOM 994 C CA . SER A 1 131 ? -12.347 -8.286 8.342 1.00 87.38 131 SER A CA 1
ATOM 995 C C . SER A 1 131 ? -10.889 -8.724 8.451 1.00 87.38 131 SER A C 1
ATOM 997 O O . SER A 1 131 ? -10.006 -7.957 8.842 1.00 87.38 131 SER A O 1
ATOM 999 N N . ASN A 1 132 ? -10.641 -9.961 8.012 1.00 86.06 132 ASN A N 1
ATOM 1000 C CA . ASN A 1 132 ? -9.316 -10.572 7.929 1.00 86.06 132 ASN A CA 1
ATOM 1001 C C . ASN A 1 132 ? -8.734 -10.565 6.504 1.00 86.06 132 ASN A C 1
ATOM 1003 O O . ASN A 1 132 ? -7.785 -11.300 6.208 1.00 86.06 132 ASN A O 1
ATOM 1007 N N . GLU A 1 133 ? -9.277 -9.733 5.619 1.00 91.06 133 GLU A N 1
ATOM 1008 C CA . GLU A 1 133 ? -8.798 -9.622 4.245 1.00 91.06 133 GLU A CA 1
ATOM 1009 C C . GLU A 1 133 ? -7.394 -8.987 4.189 1.00 91.06 133 GLU A C 1
ATOM 1011 O O . GLU A 1 133 ? -7.064 -8.110 4.995 1.00 91.06 133 GLU A O 1
ATOM 1016 N N . PRO A 1 134 ? -6.521 -9.429 3.267 1.00 93.81 134 PRO A N 1
ATOM 1017 C CA . PRO A 1 134 ? -5.203 -8.838 3.099 1.00 93.81 134 PRO A CA 1
ATOM 1018 C C . PRO A 1 134 ? -5.279 -7.511 2.334 1.00 93.81 134 PRO A C 1
ATOM 1020 O O . PRO A 1 134 ? -6.125 -7.325 1.456 1.00 93.81 134 PRO A O 1
ATOM 1023 N N . LE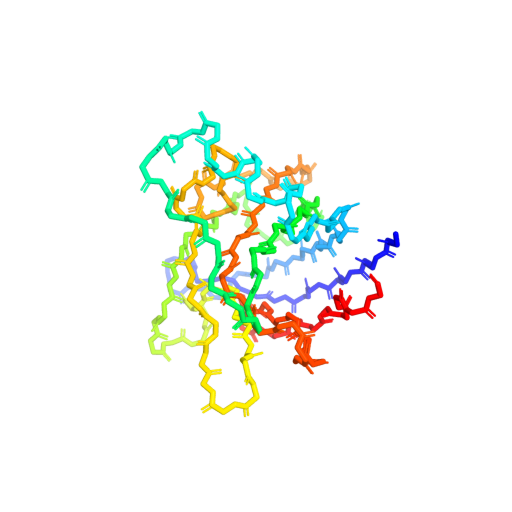U A 1 135 ? -4.313 -6.627 2.588 1.00 96.06 135 LEU A N 1
ATOM 1024 C CA . LEU A 1 135 ? -4.075 -5.473 1.726 1.00 96.06 135 LEU A CA 1
ATOM 1025 C C . LEU A 1 135 ? -3.461 -5.958 0.414 1.00 96.06 135 LEU A C 1
ATOM 1027 O O . LEU A 1 135 ? -2.534 -6.775 0.414 1.00 96.06 135 LEU A O 1
ATOM 1031 N N . LYS A 1 136 ? -3.933 -5.425 -0.708 1.00 95.88 136 LYS A N 1
ATOM 1032 C CA . LYS A 1 136 ? -3.407 -5.769 -2.025 1.00 95.88 136 LYS A CA 1
ATOM 1033 C C . LYS A 1 136 ? -2.933 -4.524 -2.758 1.00 95.88 136 LYS A C 1
ATOM 1035 O O . LYS A 1 136 ? -3.590 -3.490 -2.740 1.00 95.88 136 LYS A O 1
ATOM 1040 N N . PHE A 1 137 ? -1.769 -4.636 -3.382 1.00 96.44 137 PHE A N 1
ATOM 1041 C CA . PHE A 1 137 ? -1.197 -3.616 -4.254 1.00 96.44 137 PHE A CA 1
ATOM 1042 C C . PHE A 1 137 ? -1.284 -4.113 -5.688 1.00 96.44 137 PHE A C 1
ATOM 1044 O O . PHE A 1 137 ? -0.795 -5.204 -5.976 1.00 96.44 137 PHE A O 1
ATOM 1051 N N . VAL A 1 138 ? -1.876 -3.326 -6.575 1.00 95.94 138 VAL A N 1
ATOM 1052 C CA . VAL A 1 138 ? -1.895 -3.569 -8.018 1.00 95.94 138 VAL A CA 1
ATOM 1053 C C . VAL A 1 138 ? -1.029 -2.503 -8.657 1.00 95.94 138 VAL A C 1
ATOM 1055 O O . VAL A 1 138 ? -1.283 -1.320 -8.465 1.00 95.94 138 VAL A O 1
ATOM 1058 N N . GLY A 1 139 ? -0.010 -2.909 -9.402 1.00 94.56 139 GLY A N 1
ATOM 1059 C CA . GLY A 1 139 ? 0.925 -1.978 -10.015 1.00 94.56 139 GLY A CA 1
ATOM 1060 C C . GLY A 1 139 ? 1.896 -2.673 -10.949 1.00 94.56 139 GLY A C 1
ATOM 1061 O O . GLY A 1 139 ? 2.228 -3.841 -10.750 1.00 94.56 139 GLY A O 1
ATOM 1062 N N . PHE A 1 140 ? 2.373 -1.950 -11.962 1.00 91.81 140 PHE A N 1
ATOM 1063 C CA . PHE A 1 140 ? 3.449 -2.412 -12.850 1.00 91.81 140 PHE A CA 1
ATOM 1064 C C . PHE A 1 140 ? 3.159 -3.765 -13.531 1.00 91.81 140 PHE A C 1
ATOM 1066 O O . PHE A 1 140 ? 4.056 -4.591 -13.717 1.00 91.81 140 PHE A O 1
ATOM 1073 N N . GLY A 1 141 ? 1.883 -4.013 -13.857 1.00 91.25 141 GLY A N 1
ATOM 1074 C CA . GLY A 1 141 ? 1.419 -5.266 -14.457 1.00 91.25 141 GLY A CA 1
ATOM 1075 C C . GLY A 1 141 ? 1.402 -6.467 -13.504 1.00 91.25 141 GLY A C 1
ATOM 1076 O O . GLY A 1 141 ? 1.402 -7.605 -13.963 1.00 91.25 141 GLY A O 1
ATOM 1077 N N . SER A 1 142 ? 1.437 -6.252 -12.188 1.00 92.06 142 SER A N 1
ATOM 1078 C CA . SER A 1 142 ? 1.462 -7.318 -11.180 1.00 92.06 142 SER A CA 1
ATOM 1079 C C . SER A 1 142 ? 0.637 -6.966 -9.942 1.00 92.06 142 SER A C 1
ATOM 1081 O O . SER A 1 142 ? 0.192 -5.833 -9.757 1.00 92.06 142 SER A O 1
ATOM 1083 N N . THR A 1 143 ? 0.386 -7.965 -9.093 1.00 94.31 143 THR A N 1
ATOM 1084 C CA . THR A 1 143 ? -0.318 -7.792 -7.816 1.00 94.31 143 THR A CA 1
ATOM 1085 C C . THR A 1 143 ? 0.501 -8.377 -6.673 1.00 94.31 143 THR A C 1
ATOM 1087 O O . THR A 1 143 ? 0.952 -9.518 -6.756 1.00 94.31 143 THR A O 1
ATOM 1090 N N . LEU A 1 144 ? 0.660 -7.610 -5.595 1.00 95.62 144 LEU A N 1
ATOM 1091 C CA . LEU A 1 144 ? 1.229 -8.067 -4.329 1.00 95.62 144 LEU A CA 1
ATOM 1092 C C . LEU A 1 144 ? 0.143 -8.166 -3.262 1.00 95.62 144 LEU A C 1
ATOM 1094 O O . LEU A 1 144 ? -0.836 -7.419 -3.282 1.00 95.62 144 LEU A O 1
ATOM 1098 N N . VAL A 1 145 ? 0.351 -9.069 -2.307 1.00 95.31 145 VAL A N 1
ATOM 1099 C CA . VAL A 1 145 ? -0.572 -9.326 -1.200 1.00 95.31 145 VAL A CA 1
ATOM 1100 C C . VAL A 1 145 ? 0.188 -9.212 0.118 1.00 95.31 145 VAL A C 1
ATOM 1102 O O . VAL A 1 145 ? 1.222 -9.857 0.304 1.00 95.31 145 VAL A O 1
ATOM 1105 N N . PHE A 1 146 ? -0.333 -8.405 1.037 1.00 94.75 146 PHE A N 1
ATOM 1106 C CA . PHE A 1 146 ? 0.241 -8.156 2.354 1.00 94.75 146 PHE A CA 1
ATOM 1107 C C . PHE A 1 146 ? -0.745 -8.589 3.436 1.00 94.75 146 PHE A C 1
ATOM 1109 O O . PHE A 1 146 ? -1.876 -8.106 3.507 1.00 94.75 146 PHE A O 1
ATOM 1116 N N . ALA A 1 147 ? -0.305 -9.494 4.307 1.00 92.12 147 ALA A N 1
ATOM 1117 C CA . ALA A 1 147 ? -1.050 -9.812 5.516 1.00 92.12 147 ALA A CA 1
ATOM 1118 C C . ALA A 1 147 ? -0.956 -8.627 6.484 1.00 92.12 147 ALA A C 1
ATOM 1120 O O . ALA A 1 147 ? 0.144 -8.230 6.872 1.00 92.12 147 ALA A O 1
ATOM 1121 N N . ILE A 1 148 ? -2.109 -8.081 6.869 1.00 89.81 148 ILE A N 1
ATOM 1122 C CA . ILE A 1 148 ? -2.196 -6.901 7.742 1.00 89.81 148 ILE A CA 1
ATOM 1123 C C . ILE A 1 148 ? -2.836 -7.204 9.099 1.00 89.81 148 ILE A C 1
ATOM 1125 O O . ILE A 1 148 ? -2.822 -6.348 9.978 1.00 89.81 148 ILE A O 1
ATOM 1129 N N . ASN A 1 149 ? -3.384 -8.407 9.284 1.00 75.69 149 ASN A N 1
ATOM 1130 C CA . ASN A 1 149 ? -4.104 -8.803 10.493 1.00 75.69 149 ASN A CA 1
ATOM 1131 C C . ASN A 1 149 ? -3.137 -9.461 11.473 1.00 75.69 149 ASN A C 1
ATOM 1133 O O . ASN A 1 149 ? -2.858 -10.651 11.330 1.00 75.69 149 ASN A O 1
ATOM 1137 N N . LYS A 1 150 ? -2.597 -8.674 12.409 1.00 57.41 150 LYS A N 1
ATOM 1138 C CA . LYS A 1 150 ? -2.291 -9.076 13.792 1.00 57.41 150 LYS A CA 1
ATOM 1139 C C . LYS A 1 150 ? -2.353 -7.857 14.698 1.00 57.41 150 LYS A C 1
ATOM 1141 O O . LYS A 1 150 ? -1.944 -6.775 14.217 1.00 57.41 150 LYS A O 1
#

Foldseek 3Di:
DWDKDKDWFFADDPNDTWTWIKIKIFDDKDKAPRQVCQLCVQPVPDDHADPQKMKMKTKIKMATEDIDDFKDAQAADPDPDLNRHWDKWDDQPVGTWAWDLVSHPQRRNGDMDGHGDIDMGMTMTTYGPPDQAWMWTRHRNDIDTHGDDD

Secondary structure (DSSP, 8-state):
---EEEEEEEEEETTEEEEEEEEEEEEEEEEHHHHHHHHHHH-TTPPPPPTTEEEEEEEEEEEEEEES-SEEEE--B--SSGGG-EEEE-B-SSSBPEE-GGG-TTBGGGEEEETT-EEEEEEEEEEETT--PPEEEEETTEEEEE----

Nearest PDB structures (foldseek):
  1h6e-assembly1_A  TM=2.343E-01  e=1.653E+00  Homo sapiens
  3h85-assembly1_A  TM=2.479E-01  e=2.059E+00  Rattus norvegicus
  3ml6-assembly1_A  TM=2.276E-01  e=1.328E+00  Mus musculus
  7rw8-assembly1_M  TM=2.286E-01  e=1.845E+00  Mus musculus
  3ml6-assembly4_D  TM=2.345E-01  e=7.679E+00  Mus musculus

Organism: NCBI:txid2605778

pLDDT: mean 91.74, std 6.63, range [54.91, 98.12]

Solvent-accessible surface area (backbone atoms only — not comparable to full-atom values): 8152 Å² total; per-residue (Å²): 119,78,53,72,47,80,45,82,34,28,38,70,55,97,88,39,81,37,44,37,27,39,37,46,27,40,64,48,78,36,51,42,70,61,20,43,51,63,43,32,74,75,33,82,82,61,74,81,68,58,94,68,39,26,31,35,32,41,32,31,39,39,30,32,70,54,61,73,54,65,63,51,70,40,52,76,29,89,47,91,51,55,48,57,20,24,46,78,50,43,46,42,85,86,48,72,34,50,81,45,28,89,57,43,95,50,26,40,51,75,40,70,47,45,55,67,36,73,48,72,27,31,45,29,31,48,35,39,70,86,43,79,56,46,40,31,40,38,37,31,63,44,76,50,80,41,88,69,82,126

Mean predicted aligned error: 4.0 Å

Radius of gyration: 15.59 Å; Cα contacts (8 Å, |Δi|>4): 359; chains: 1; bounding box: 37×29×44 Å